Protein AF-A0A6A6ZZ78-F1 (afdb_monomer)

Radius of gyration: 17.51 Å; Cα contacts (8 Å, |Δi|>4): 193; chains: 1; bounding box: 39×48×42 Å

Sequence (156 aa):
MISHENRTAIAWPESDAQGLIPFCLENLQLKIERRVSFWRNALPSGYVPLFYVVHGMTRLEPISAAFETLRNEDISPHCIAPWITVALILPDMGMPPHAFSLTFECDGCPEKSRQVFETVKRDAVWQTAFERWNAANLDQKPRPWQKFLSHSAYVA

Secondary structure (DSSP, 8-state):
-EEEE-S--SS-GGGGGGGGHHHHHH-TT--EEEEEEIIIIIHHHH-HHHHHHHTT---SS-HHHHHHT-BHHHIIIIIIHHHHHHHHHTTTTTPPTTSEEEEEE-TT-HHHHHHHHHHHHHHHHHHHHHHHHHHH-TTSPPPPGGGT-----B--

Structure (mmCIF, N/CA/C/O backbone):
data_AF-A0A6A6ZZ78-F1
#
_entry.id   AF-A0A6A6ZZ78-F1
#
loop_
_atom_site.group_PDB
_atom_site.id
_atom_site.type_symbol
_atom_site.label_atom_id
_atom_site.label_alt_id
_atom_site.label_comp_id
_atom_site.label_asym_id
_atom_site.label_entity_id
_atom_site.label_seq_id
_atom_site.pdbx_PDB_ins_code
_atom_site.Cartn_x
_atom_site.Cartn_y
_atom_site.Cartn_z
_atom_site.occupancy
_atom_site.B_iso_or_equiv
_atom_site.auth_seq_id
_atom_site.auth_comp_id
_atom_site.auth_asym_id
_atom_site.auth_atom_id
_atom_site.pdbx_PDB_model_num
ATOM 1 N N . MET A 1 1 ? -7.201 16.341 9.090 1.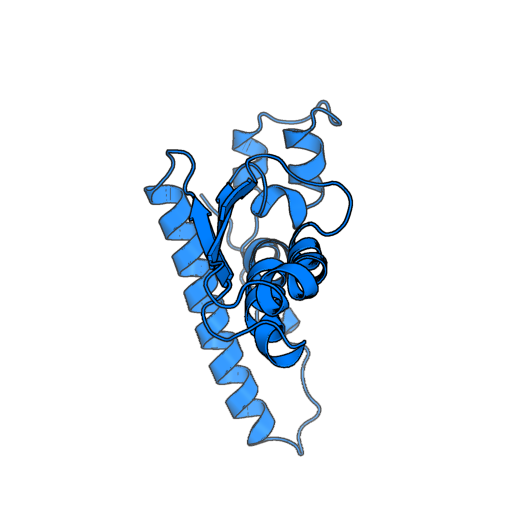00 89.69 1 MET A N 1
ATOM 2 C CA . MET A 1 1 ? -5.752 16.487 8.849 1.00 89.69 1 MET A CA 1
ATOM 3 C C . MET A 1 1 ? -5.406 15.754 7.566 1.00 89.69 1 MET A C 1
ATOM 5 O O . MET A 1 1 ? -5.910 14.656 7.375 1.00 89.69 1 MET A O 1
ATOM 9 N N . ILE A 1 2 ? -4.580 16.346 6.702 1.00 91.81 2 ILE A N 1
ATOM 10 C CA . ILE A 1 2 ? -4.106 15.704 5.467 1.00 91.81 2 ILE A CA 1
ATOM 11 C C . ILE A 1 2 ? -2.584 15.574 5.563 1.00 91.81 2 ILE A C 1
ATOM 13 O O . ILE A 1 2 ? -1.917 16.559 5.877 1.00 91.81 2 ILE A O 1
ATOM 17 N N . SER A 1 3 ? -2.055 14.375 5.316 1.00 89.12 3 SER A N 1
ATOM 18 C CA . SER A 1 3 ? -0.616 14.103 5.227 1.00 89.12 3 SER A CA 1
ATOM 19 C C . SER A 1 3 ? -0.242 13.742 3.791 1.00 89.12 3 SER A C 1
ATOM 21 O O . SER A 1 3 ? -0.871 12.866 3.193 1.00 89.12 3 SER A O 1
ATOM 23 N N . HIS A 1 4 ? 0.773 14.418 3.249 1.00 89.69 4 HIS A N 1
ATOM 24 C CA . HIS A 1 4 ? 1.276 14.206 1.892 1.00 89.69 4 HIS A CA 1
ATOM 25 C C . HIS A 1 4 ? 2.632 13.501 1.912 1.00 89.69 4 HIS A C 1
ATOM 27 O O . HIS A 1 4 ? 3.680 14.104 2.146 1.00 89.69 4 HIS A O 1
ATOM 33 N N . GLU A 1 5 ? 2.605 12.222 1.582 1.00 87.25 5 GLU A N 1
ATOM 34 C CA . GLU A 1 5 ? 3.725 11.293 1.615 1.00 87.25 5 GLU A CA 1
ATOM 35 C C . GLU A 1 5 ? 4.387 11.235 0.234 1.00 87.25 5 GLU A C 1
ATOM 37 O O . GLU A 1 5 ? 4.327 10.242 -0.494 1.00 87.25 5 GLU A O 1
ATOM 42 N N . ASN A 1 6 ? 4.993 12.361 -0.148 1.00 87.19 6 ASN A N 1
ATOM 43 C CA . ASN A 1 6 ? 5.570 12.590 -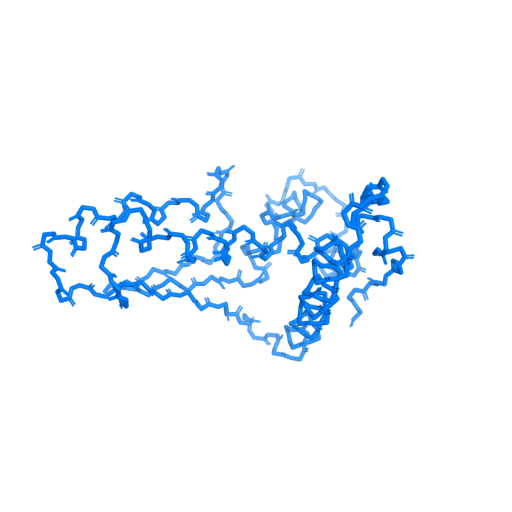1.477 1.00 87.19 6 ASN A CA 1
ATOM 44 C C . ASN A 1 6 ? 7.006 12.083 -1.654 1.00 87.19 6 ASN A C 1
ATOM 46 O O . ASN A 1 6 ? 7.580 12.240 -2.735 1.00 87.19 6 ASN A O 1
ATOM 50 N N . ARG A 1 7 ? 7.600 11.541 -0.591 1.00 81.44 7 ARG A N 1
ATOM 51 C CA . ARG A 1 7 ? 8.975 11.040 -0.550 1.00 81.44 7 ARG A CA 1
ATOM 52 C C . ARG A 1 7 ? 9.009 9.755 0.254 1.00 81.44 7 ARG A C 1
ATOM 54 O O . ARG A 1 7 ? 8.257 9.623 1.213 1.00 81.44 7 ARG A O 1
ATOM 61 N N . THR A 1 8 ? 9.887 8.839 -0.125 1.00 76.88 8 THR A N 1
ATOM 62 C CA . THR A 1 8 ? 10.067 7.582 0.598 1.00 76.88 8 THR A CA 1
ATOM 63 C C . THR A 1 8 ? 10.633 7.834 1.995 1.00 76.88 8 THR A C 1
ATOM 65 O O . THR A 1 8 ? 11.575 8.612 2.153 1.00 76.88 8 THR A O 1
ATOM 68 N N . ALA A 1 9 ? 10.075 7.172 3.009 1.00 72.25 9 ALA A N 1
ATOM 69 C CA . ALA A 1 9 ? 10.674 7.130 4.341 1.00 72.25 9 ALA A CA 1
ATOM 70 C C . ALA A 1 9 ? 11.631 5.936 4.472 1.00 72.25 9 ALA A C 1
ATOM 72 O O . ALA A 1 9 ? 11.544 4.965 3.724 1.00 72.25 9 ALA A O 1
ATOM 73 N N . ILE A 1 10 ? 12.544 6.006 5.441 1.00 68.38 10 ILE A N 1
ATOM 74 C CA . ILE A 1 10 ? 13.640 5.035 5.608 1.00 68.38 10 ILE A CA 1
ATOM 75 C C . ILE A 1 10 ? 13.208 3.792 6.418 1.00 68.38 10 ILE A C 1
ATOM 77 O O . ILE A 1 10 ? 13.873 2.762 6.351 1.00 68.38 10 ILE A O 1
ATOM 81 N N . ALA A 1 11 ? 12.103 3.856 7.173 1.00 66.44 11 ALA A N 1
ATOM 82 C CA . ALA A 1 11 ? 11.758 2.848 8.179 1.00 66.44 11 ALA A CA 1
ATOM 83 C C . ALA A 1 11 ? 10.256 2.489 8.213 1.00 66.44 11 ALA A C 1
ATOM 85 O O . ALA A 1 11 ? 9.594 2.746 9.209 1.00 66.44 11 ALA A O 1
ATOM 86 N N . TRP A 1 12 ? 9.744 1.843 7.157 1.00 75.56 12 TRP A N 1
ATOM 87 C CA . TRP A 1 12 ? 8.379 1.269 7.113 1.00 75.56 12 TRP A CA 1
ATOM 88 C C . TRP A 1 12 ? 7.263 2.313 7.322 1.00 75.56 12 TRP A C 1
ATOM 90 O O . TRP A 1 12 ? 6.455 2.185 8.251 1.00 75.56 12 TRP A O 1
ATOM 100 N N . PRO A 1 13 ? 7.217 3.365 6.475 1.00 76.19 13 PRO A N 1
ATOM 101 C CA . PRO A 1 13 ? 6.309 4.502 6.649 1.00 76.19 13 PRO A CA 1
ATOM 102 C C . PRO A 1 13 ? 4.845 4.104 6.824 1.00 76.19 13 PRO A C 1
ATOM 104 O O . PRO A 1 13 ? 4.089 4.791 7.507 1.00 76.19 13 PRO A O 1
ATOM 107 N N . GLU A 1 14 ? 4.400 3.011 6.218 1.00 80.94 14 GLU A N 1
ATOM 108 C CA . GLU A 1 14 ? 3.040 2.502 6.341 1.00 80.94 14 GLU A CA 1
ATOM 109 C C . GLU A 1 14 ? 2.593 2.375 7.806 1.00 80.94 14 GLU A C 1
ATOM 111 O O . GLU A 1 14 ? 1.463 2.753 8.117 1.00 80.94 14 GLU A O 1
ATOM 116 N N . SER A 1 15 ? 3.494 1.972 8.710 1.00 82.12 15 SER A N 1
ATOM 117 C CA . SER A 1 15 ? 3.203 1.717 10.127 1.00 82.12 15 SER A CA 1
ATOM 118 C C . SER A 1 15 ? 3.014 2.985 10.961 1.00 82.12 15 SER A C 1
ATOM 120 O O . SER A 1 15 ? 2.368 2.927 12.009 1.00 82.12 15 SER A O 1
ATOM 122 N N . ASP A 1 16 ? 3.480 4.144 10.485 1.00 85.81 16 ASP A N 1
ATOM 123 C CA . ASP A 1 16 ? 3.402 5.419 11.218 1.00 85.81 16 ASP A CA 1
ATOM 124 C C . ASP A 1 16 ? 1.961 5.819 11.570 1.00 85.81 16 ASP A C 1
ATOM 126 O O . ASP A 1 16 ? 1.718 6.516 12.557 1.00 85.81 16 ASP A O 1
ATOM 130 N N . ALA A 1 17 ? 0.978 5.336 10.803 1.00 89.81 17 ALA A N 1
ATOM 131 C CA . ALA A 1 17 ? -0.433 5.594 11.068 1.00 89.81 17 ALA A CA 1
ATOM 132 C C . ALA A 1 17 ? -0.904 5.041 12.428 1.00 89.81 17 ALA A C 1
ATOM 134 O O . ALA A 1 17 ? -1.837 5.592 13.013 1.00 89.81 17 ALA A O 1
ATOM 135 N N . GLN A 1 18 ? -0.246 4.010 12.973 1.00 92.50 18 GLN A N 1
ATOM 136 C CA . GLN A 1 18 ? -0.561 3.475 14.303 1.00 92.50 18 GLN A CA 1
ATOM 137 C C . GLN A 1 18 ? -0.284 4.506 15.406 1.00 92.50 18 GLN A C 1
ATOM 139 O O . GLN A 1 18 ? -1.050 4.626 16.360 1.00 92.50 18 GLN A O 1
ATOM 144 N N . GLY A 1 19 ? 0.761 5.323 15.241 1.00 91.50 19 GLY A N 1
ATOM 145 C CA . GLY A 1 19 ? 1.085 6.407 16.171 1.00 91.50 19 GLY A CA 1
ATOM 146 C C . GLY A 1 19 ? 0.020 7.509 16.226 1.00 91.50 19 GLY A C 1
ATOM 147 O O . GLY A 1 19 ? 0.029 8.329 17.141 1.00 91.50 19 GLY A O 1
ATOM 148 N N . LEU A 1 20 ? -0.922 7.522 15.276 1.00 93.44 20 LEU A N 1
ATOM 149 C CA . LEU A 1 20 ? -1.992 8.514 15.194 1.00 93.44 20 LEU A CA 1
ATOM 150 C C . LEU A 1 20 ? -3.262 8.104 15.959 1.00 93.44 20 LEU A C 1
ATOM 152 O O . LEU A 1 20 ? -4.180 8.915 16.091 1.00 93.44 20 LEU A O 1
ATOM 156 N N . ILE A 1 21 ? -3.323 6.871 16.478 1.00 95.94 21 ILE A N 1
ATOM 157 C CA . ILE A 1 21 ? -4.494 6.339 17.192 1.00 95.94 21 ILE A CA 1
ATOM 158 C C . ILE A 1 21 ? -4.898 7.220 18.388 1.00 95.94 21 ILE A C 1
ATOM 160 O O . ILE A 1 21 ? -6.072 7.597 18.443 1.00 95.94 21 ILE A O 1
ATOM 164 N N . PRO A 1 22 ? -3.989 7.626 19.303 1.00 96.12 22 PRO A N 1
ATOM 165 C CA . PRO A 1 22 ? -4.373 8.431 20.467 1.00 96.12 22 PRO A CA 1
ATOM 166 C C . PRO A 1 22 ? -5.053 9.750 20.081 1.00 96.12 22 PRO A C 1
ATOM 168 O O . PRO A 1 22 ? -6.088 10.102 20.638 1.00 96.12 22 PRO A O 1
ATOM 171 N N . PHE A 1 23 ? -4.553 10.425 19.041 1.00 94.88 23 PHE A N 1
ATOM 172 C CA . PHE A 1 23 ? -5.122 11.685 18.554 1.00 94.88 23 PHE A CA 1
ATOM 173 C C . PHE A 1 23 ? -6.538 11.519 17.993 1.00 94.88 23 PHE A C 1
ATOM 175 O O . PHE A 1 23 ? -7.376 12.409 18.137 1.00 94.88 23 PHE A O 1
ATOM 182 N N . CYS A 1 24 ? -6.818 10.381 17.355 1.00 95.62 24 CYS A N 1
ATOM 183 C CA . CYS A 1 24 ? -8.157 10.079 16.854 1.00 95.62 24 CYS A CA 1
ATOM 184 C C . CYS A 1 24 ? -9.130 9.750 17.995 1.00 95.62 24 CYS A C 1
ATOM 186 O O . CYS A 1 24 ? -10.318 10.033 17.879 1.00 95.62 24 CYS A O 1
ATOM 188 N N . LEU A 1 25 ? -8.643 9.171 19.097 1.00 95.88 25 LEU A N 1
ATOM 189 C CA . LEU A 1 25 ? -9.455 8.891 20.286 1.00 95.88 25 LEU A CA 1
ATOM 190 C C . LEU A 1 25 ? -9.773 10.164 21.079 1.00 95.88 25 LEU A C 1
ATOM 192 O O . LEU A 1 25 ? -10.903 10.344 21.526 1.00 95.88 25 LEU A O 1
ATOM 196 N N . GLU A 1 26 ? -8.802 11.067 21.213 1.00 97.06 26 GLU A N 1
ATOM 197 C CA . GLU A 1 26 ? -8.981 12.369 21.869 1.00 97.06 26 GLU A CA 1
ATOM 198 C C . GLU A 1 26 ? -9.902 13.303 21.071 1.00 97.06 26 GLU A C 1
ATOM 200 O O . GLU A 1 26 ? -10.588 14.153 21.640 1.00 97.06 26 GLU A O 1
ATOM 205 N N . ASN A 1 27 ? -9.950 13.132 19.748 1.00 95.06 27 ASN A N 1
ATOM 206 C CA . ASN A 1 27 ? -10.810 13.899 18.864 1.00 95.06 27 ASN A CA 1
ATOM 207 C C . ASN A 1 27 ? -11.526 12.981 17.870 1.00 95.06 27 ASN A C 1
ATOM 209 O O . ASN A 1 27 ? -11.074 12.788 16.745 1.00 95.06 27 ASN A O 1
ATOM 213 N N . LEU A 1 28 ? -12.705 12.490 18.257 1.00 92.94 28 LEU A N 1
ATOM 214 C CA . LEU A 1 28 ? -13.514 11.579 17.434 1.00 92.94 28 LEU A CA 1
ATOM 215 C C . LEU A 1 28 ? -14.001 12.188 16.104 1.00 92.94 28 LEU A C 1
ATOM 217 O O . LEU A 1 28 ? -14.496 11.466 15.242 1.00 92.94 28 LEU A O 1
ATOM 221 N N . GLN A 1 29 ? -13.890 13.510 15.926 1.00 94.81 29 GLN A N 1
ATOM 222 C CA . GLN A 1 29 ? -14.195 14.188 14.660 1.00 94.81 29 GLN A CA 1
ATOM 223 C C . GLN A 1 29 ? -12.955 14.350 13.769 1.00 94.81 29 GLN A C 1
ATOM 225 O O . GLN A 1 29 ? -13.076 14.760 12.609 1.00 94.81 29 GLN A O 1
ATOM 230 N N . LEU A 1 30 ? -11.760 14.041 14.282 1.00 94.38 30 LEU A N 1
ATOM 231 C CA . LEU A 1 30 ? -10.530 14.078 13.511 1.00 94.38 30 LEU A CA 1
ATOM 232 C C . LEU A 1 30 ? -10.568 12.990 12.440 1.00 94.38 30 LEU A C 1
ATOM 234 O O . LEU A 1 30 ? -10.617 11.797 12.720 1.00 94.38 30 LEU A O 1
ATOM 238 N N . LYS A 1 31 ? -10.486 13.436 11.189 1.00 95.25 31 LYS A N 1
ATOM 239 C CA . LYS A 1 31 ? -10.288 12.576 10.025 1.00 95.25 31 LYS A CA 1
ATOM 240 C C . LYS A 1 31 ? -8.889 12.790 9.482 1.00 95.25 31 LYS A C 1
ATOM 242 O O . LYS A 1 31 ? -8.481 13.933 9.247 1.00 95.25 31 LYS A O 1
ATOM 247 N N . ILE A 1 32 ? -8.169 11.702 9.294 1.00 95.25 32 ILE A N 1
ATOM 248 C CA . ILE A 1 32 ? -6.823 11.645 8.751 1.00 95.25 32 ILE A CA 1
ATOM 249 C C . ILE A 1 32 ? -6.925 11.120 7.327 1.00 95.25 32 ILE A C 1
ATOM 251 O O . ILE A 1 32 ? -7.434 10.031 7.068 1.00 95.25 32 ILE A O 1
ATOM 255 N N . GLU A 1 33 ? -6.434 11.916 6.393 1.00 96.00 33 GLU A N 1
ATOM 256 C CA . GLU A 1 33 ? -6.277 11.513 5.007 1.00 96.00 33 GLU A CA 1
ATOM 257 C C . GLU A 1 33 ? -4.791 11.413 4.699 1.00 96.00 33 GLU A C 1
ATOM 259 O O . GLU A 1 33 ? -4.057 12.401 4.781 1.00 96.00 33 GLU A O 1
ATOM 264 N N . ARG A 1 34 ? -4.341 10.206 4.370 1.00 94.50 34 ARG A N 1
ATOM 265 C CA . ARG A 1 34 ? -2.964 9.929 3.986 1.00 94.50 34 ARG A CA 1
ATOM 266 C C . ARG A 1 34 ? -2.894 9.788 2.475 1.00 94.50 34 ARG A C 1
ATOM 268 O O . ARG A 1 34 ? -3.466 8.862 1.905 1.00 94.50 34 ARG A O 1
ATOM 275 N N . ARG A 1 35 ? -2.195 10.717 1.832 1.00 95.25 35 ARG A N 1
ATOM 276 C CA . ARG A 1 35 ? -1.983 10.735 0.385 1.00 95.25 35 ARG A CA 1
ATOM 277 C C . ARG A 1 35 ? -0.558 10.323 0.084 1.00 95.25 35 ARG A C 1
ATOM 279 O O . ARG A 1 35 ? 0.368 11.001 0.513 1.00 95.25 35 ARG A O 1
ATOM 286 N N . VAL A 1 36 ? -0.384 9.211 -0.615 1.00 93.19 36 VAL A N 1
ATOM 287 C CA . VAL A 1 36 ? 0.919 8.599 -0.874 1.00 93.19 36 VAL A CA 1
ATOM 288 C C . VAL A 1 36 ? 1.242 8.707 -2.347 1.00 93.19 36 VAL A C 1
ATOM 290 O O . VAL A 1 36 ? 0.507 8.186 -3.184 1.00 93.19 36 VAL A O 1
ATOM 293 N N . SER A 1 37 ? 2.364 9.352 -2.662 1.00 91.06 37 SER A N 1
ATOM 294 C CA . SER A 1 37 ? 2.894 9.365 -4.022 1.00 91.06 37 SER A CA 1
ATOM 295 C C . SER A 1 37 ? 3.242 7.940 -4.427 1.00 91.06 37 SER A C 1
ATOM 297 O O . SER A 1 37 ? 4.116 7.295 -3.841 1.00 91.06 37 SER A O 1
ATOM 299 N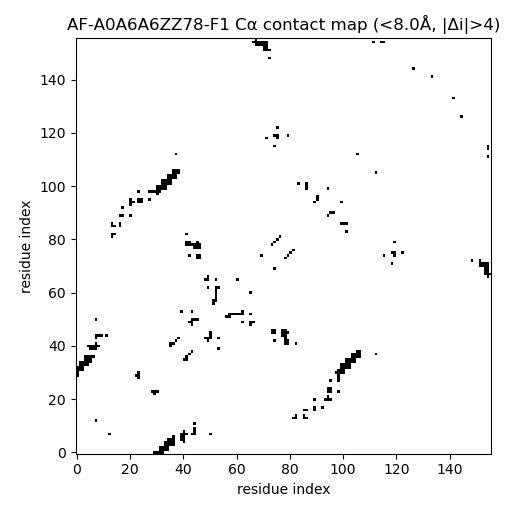 N . PHE A 1 38 ? 2.543 7.431 -5.432 1.00 87.81 38 PHE A N 1
ATOM 300 C CA . PHE A 1 38 ? 2.737 6.066 -5.883 1.00 87.81 38 PHE A CA 1
ATOM 301 C C . PHE A 1 38 ? 4.152 5.871 -6.447 1.00 87.81 38 PHE A C 1
ATOM 303 O O . PHE A 1 38 ? 4.837 4.910 -6.099 1.00 87.81 38 PHE A O 1
ATOM 310 N N . TRP A 1 39 ? 4.630 6.833 -7.241 1.00 86.12 39 TRP A N 1
ATOM 311 C CA . TRP A 1 39 ? 5.905 6.727 -7.949 1.00 86.12 39 TRP A CA 1
ATOM 312 C C . TRP A 1 39 ? 7.108 7.156 -7.111 1.00 86.12 39 TRP A C 1
ATOM 314 O O . TRP A 1 39 ? 8.194 6.613 -7.287 1.00 86.12 39 TRP A O 1
ATOM 324 N N . ARG A 1 40 ? 6.948 8.122 -6.199 1.00 85.81 40 ARG A N 1
ATOM 325 C CA . ARG A 1 40 ? 8.065 8.642 -5.387 1.00 85.81 40 ARG A CA 1
ATOM 326 C C . ARG A 1 40 ? 8.121 8.056 -3.980 1.00 85.81 40 ARG A C 1
ATOM 328 O O . ARG A 1 40 ? 9.088 8.309 -3.265 1.00 85.81 40 ARG A O 1
ATOM 335 N N . ASN A 1 41 ? 7.105 7.302 -3.563 1.00 88.50 41 ASN A N 1
ATOM 336 C CA . ASN A 1 41 ? 7.053 6.716 -2.229 1.00 88.50 41 ASN A CA 1
ATOM 337 C C . ASN A 1 41 ? 6.724 5.222 -2.248 1.00 88.50 41 ASN A C 1
ATOM 339 O O . ASN A 1 41 ? 7.620 4.427 -1.987 1.00 88.50 41 ASN A O 1
ATOM 343 N N . ALA A 1 42 ? 5.499 4.838 -2.617 1.00 88.69 42 ALA A N 1
ATOM 344 C CA . ALA A 1 42 ? 5.042 3.454 -2.455 1.00 88.69 42 ALA A CA 1
ATOM 345 C C . ALA A 1 42 ? 5.858 2.438 -3.278 1.00 88.69 42 ALA A C 1
ATOM 347 O O . ALA A 1 42 ? 6.228 1.381 -2.769 1.00 88.69 42 ALA A O 1
ATOM 348 N N . LEU A 1 43 ? 6.177 2.748 -4.543 1.00 86.44 43 LEU A N 1
ATOM 349 C CA . LEU A 1 43 ? 7.011 1.867 -5.368 1.00 86.44 43 LEU A CA 1
ATOM 350 C C . LEU A 1 43 ? 8.470 1.798 -4.874 1.00 86.44 43 LEU A C 1
ATOM 352 O O . LEU A 1 43 ? 8.966 0.688 -4.673 1.00 86.44 43 LEU A O 1
ATOM 356 N N . PRO A 1 44 ? 9.172 2.922 -4.623 1.00 84.50 44 PRO A N 1
ATOM 357 C CA . PRO A 1 44 ? 10.531 2.860 -4.093 1.00 84.50 44 PRO A CA 1
ATOM 358 C C . PRO A 1 44 ? 10.635 2.229 -2.700 1.00 84.50 44 PRO A C 1
ATOM 360 O O . PRO A 1 44 ? 11.649 1.601 -2.424 1.00 84.50 44 PRO A O 1
ATOM 363 N N . SER A 1 45 ? 9.625 2.351 -1.827 1.00 81.25 45 SER A N 1
ATOM 364 C CA . SER A 1 45 ? 9.677 1.757 -0.480 1.00 81.25 45 SER A CA 1
ATOM 365 C C . SER A 1 45 ? 9.699 0.230 -0.505 1.00 81.25 45 SER A C 1
ATOM 367 O O . SER A 1 45 ? 10.312 -0.385 0.361 1.00 81.25 45 SER A O 1
ATOM 369 N N . GLY A 1 46 ? 9.031 -0.381 -1.487 1.00 79.06 46 GLY A N 1
ATOM 370 C CA . GLY A 1 46 ? 8.915 -1.837 -1.595 1.00 79.06 46 GLY A CA 1
ATOM 371 C C . GLY A 1 46 ? 9.969 -2.504 -2.475 1.00 79.06 46 GLY A C 1
ATOM 372 O O . GLY A 1 46 ? 10.136 -3.719 -2.405 1.00 79.06 46 GLY A O 1
ATOM 373 N N . TYR A 1 47 ? 10.693 -1.741 -3.296 1.00 81.00 47 TYR A N 1
ATOM 374 C CA . TYR A 1 47 ? 11.653 -2.290 -4.250 1.00 81.00 47 TYR A CA 1
ATOM 375 C C . TYR A 1 47 ? 13.019 -1.610 -4.124 1.00 81.00 47 TYR A C 1
ATOM 377 O O . TYR A 1 47 ? 13.243 -0.491 -4.588 1.00 81.00 47 TYR A O 1
ATOM 385 N N . VAL A 1 48 ? 13.956 -2.333 -3.507 1.00 78.00 48 VAL A N 1
ATOM 386 C CA . VAL A 1 48 ? 15.297 -1.849 -3.141 1.00 78.00 48 VAL A CA 1
ATOM 387 C C . VAL A 1 48 ? 16.063 -1.201 -4.308 1.00 78.00 48 VAL A C 1
ATOM 389 O O . VAL A 1 48 ? 16.643 -0.133 -4.102 1.00 78.00 48 VAL A O 1
ATOM 392 N N . PRO A 1 49 ? 16.063 -1.748 -5.542 1.00 77.62 49 PRO A N 1
ATOM 393 C CA . PRO A 1 49 ? 16.726 -1.072 -6.656 1.00 77.62 49 PRO A CA 1
ATOM 394 C C . PRO A 1 49 ? 16.119 0.304 -6.970 1.00 77.62 49 PRO A C 1
ATOM 396 O O . PRO A 1 49 ? 16.866 1.267 -7.138 1.00 77.62 49 PRO A O 1
ATOM 399 N N . LEU A 1 50 ? 14.785 0.441 -6.963 1.00 78.00 50 LEU A N 1
ATOM 400 C CA . LEU A 1 50 ? 14.142 1.751 -7.136 1.00 78.00 50 LEU A CA 1
ATOM 401 C C . LEU A 1 50 ? 14.462 2.701 -5.985 1.00 78.00 50 LEU A C 1
ATOM 403 O O . LEU A 1 50 ? 14.678 3.886 -6.238 1.00 78.00 50 LEU A O 1
ATOM 407 N N . PHE A 1 51 ? 14.503 2.206 -4.744 1.00 80.94 51 PHE A N 1
ATOM 408 C CA . PHE A 1 51 ? 14.876 3.015 -3.585 1.00 80.94 51 PHE A CA 1
ATOM 409 C C . PHE A 1 51 ? 16.211 3.720 -3.829 1.00 80.94 51 PHE A C 1
ATOM 411 O O . PHE A 1 51 ? 16.297 4.946 -3.748 1.00 80.94 51 PHE A O 1
ATOM 418 N N . TYR A 1 52 ? 17.252 2.972 -4.195 1.00 80.19 52 TYR A N 1
ATOM 419 C CA . TYR A 1 52 ? 18.574 3.555 -4.398 1.00 80.19 52 TYR A CA 1
ATOM 420 C C . TYR A 1 52 ? 18.642 4.517 -5.586 1.00 80.19 52 TYR A C 1
ATOM 422 O O . TYR A 1 52 ? 19.388 5.496 -5.528 1.00 80.19 52 TYR A O 1
ATOM 430 N N . VAL A 1 53 ? 17.883 4.256 -6.652 1.00 78.12 53 VAL A N 1
ATOM 431 C CA . VAL A 1 53 ? 17.831 5.128 -7.833 1.00 78.12 53 VAL A CA 1
ATOM 432 C C . VAL A 1 53 ? 17.132 6.449 -7.499 1.00 78.12 53 VAL A C 1
ATOM 434 O O . VAL A 1 53 ? 17.683 7.519 -7.757 1.00 78.12 53 VAL A O 1
ATOM 437 N N . VAL A 1 54 ? 15.967 6.405 -6.844 1.00 76.88 54 VAL A N 1
ATOM 438 C CA . VAL A 1 54 ? 15.200 7.608 -6.468 1.00 76.88 54 VAL A CA 1
ATOM 439 C C . VAL A 1 54 ? 15.952 8.486 -5.461 1.00 76.88 54 VAL A C 1
ATOM 441 O O . VAL A 1 54 ? 15.831 9.709 -5.512 1.00 76.88 54 VAL A O 1
ATOM 444 N N . HIS A 1 55 ? 16.776 7.896 -4.591 1.00 76.75 55 HIS A N 1
ATOM 445 C CA . HIS A 1 55 ? 17.573 8.640 -3.606 1.00 76.75 55 HIS A CA 1
ATOM 446 C C . HIS A 1 55 ? 18.982 9.010 -4.094 1.00 76.75 55 HIS A C 1
ATOM 448 O O . HIS A 1 55 ? 19.784 9.508 -3.305 1.00 76.75 55 HIS A O 1
ATOM 454 N N . GLY A 1 56 ? 19.313 8.768 -5.369 1.00 74.38 56 GLY A N 1
ATOM 455 C CA . GLY A 1 56 ? 20.626 9.109 -5.932 1.00 74.38 56 GLY A CA 1
ATOM 456 C C . GLY A 1 56 ? 21.795 8.356 -5.285 1.00 74.38 56 GLY A C 1
ATOM 457 O O . GLY A 1 56 ? 22.932 8.823 -5.312 1.00 74.38 56 GLY A O 1
ATOM 458 N N . MET A 1 57 ? 21.520 7.198 -4.682 1.00 73.31 57 MET A N 1
ATOM 459 C CA . MET A 1 57 ? 22.506 6.356 -3.997 1.00 73.31 57 MET A CA 1
ATOM 460 C C . MET A 1 57 ? 23.213 5.380 -4.949 1.00 73.31 57 MET A C 1
ATOM 462 O O . MET A 1 57 ? 24.153 4.696 -4.552 1.00 73.31 57 MET A O 1
ATOM 466 N N . THR A 1 58 ? 22.788 5.319 -6.214 1.00 66.94 58 THR A N 1
ATOM 467 C CA . THR A 1 58 ? 23.438 4.547 -7.282 1.00 66.94 58 THR A CA 1
ATOM 468 C C . THR A 1 58 ? 23.735 5.435 -8.490 1.00 66.94 58 THR A C 1
ATOM 470 O O . THR A 1 58 ? 23.077 6.446 -8.715 1.00 66.94 58 THR A O 1
ATOM 473 N N . ARG A 1 59 ? 24.767 5.067 -9.264 1.00 59.72 59 ARG A N 1
ATOM 474 C CA . ARG A 1 59 ? 25.175 5.747 -10.511 1.00 59.72 59 ARG A CA 1
ATOM 475 C C . ARG A 1 59 ? 24.574 5.117 -11.779 1.00 59.72 59 ARG A C 1
ATOM 477 O O . ARG A 1 59 ? 24.994 5.479 -12.874 1.00 59.72 59 ARG A O 1
ATOM 484 N N . LEU A 1 60 ? 23.681 4.137 -11.647 1.00 53.28 60 LEU A N 1
ATOM 485 C CA . LEU A 1 60 ? 23.235 3.299 -12.761 1.00 53.28 60 LEU A CA 1
ATOM 486 C C . LEU A 1 60 ? 21.764 3.575 -13.092 1.00 53.28 60 LEU A C 1
ATOM 488 O O . LEU A 1 60 ? 20.928 3.553 -12.196 1.00 53.28 60 LEU A O 1
ATOM 492 N N . GLU A 1 61 ? 21.517 3.777 -14.391 1.00 56.97 61 GLU A N 1
ATOM 493 C CA . GLU A 1 61 ? 20.224 3.932 -15.081 1.00 56.97 61 GLU A CA 1
ATOM 494 C C . GLU A 1 61 ? 19.412 5.217 -14.770 1.00 56.97 61 GLU A C 1
ATOM 496 O O . GLU A 1 61 ? 19.328 5.666 -13.624 1.00 56.97 61 GLU A O 1
ATOM 501 N N . PRO A 1 62 ? 18.770 5.844 -15.779 1.00 66.06 62 PRO A N 1
ATOM 502 C CA . PRO A 1 62 ? 17.746 6.857 -15.539 1.00 66.06 62 PRO A CA 1
ATOM 503 C C . PRO A 1 62 ? 16.597 6.269 -14.708 1.00 66.06 62 PRO A C 1
ATOM 505 O O . PRO A 1 62 ? 16.226 5.112 -14.895 1.00 66.06 62 PRO A O 1
ATOM 508 N N . ILE A 1 63 ? 15.958 7.086 -13.859 1.00 66.88 63 ILE A N 1
ATOM 509 C CA . ILE A 1 63 ? 14.776 6.693 -13.061 1.00 66.88 63 ILE A CA 1
ATOM 510 C C . ILE A 1 63 ? 13.735 5.948 -13.916 1.00 66.88 63 ILE A C 1
ATOM 512 O O . ILE A 1 63 ? 13.151 4.968 -13.464 1.00 66.88 63 ILE A O 1
ATOM 516 N N . SER A 1 64 ? 13.534 6.377 -15.166 1.00 66.75 64 SER A N 1
ATOM 517 C CA . SER A 1 64 ? 12.614 5.736 -16.109 1.00 66.75 64 SER A CA 1
ATOM 518 C C . SER A 1 64 ? 12.961 4.275 -16.403 1.00 66.75 64 SER A C 1
ATOM 520 O O . SER A 1 64 ? 12.068 3.437 -16.365 1.00 66.75 64 SER A O 1
ATOM 522 N N . ALA A 1 65 ? 14.236 3.956 -16.629 1.00 67.81 65 ALA A N 1
ATOM 523 C CA . ALA A 1 65 ? 14.671 2.595 -16.933 1.00 67.81 65 ALA A CA 1
ATOM 524 C C . ALA A 1 65 ? 14.587 1.686 -15.696 1.00 67.81 65 ALA A C 1
ATOM 526 O O . ALA A 1 65 ? 14.236 0.515 -15.804 1.00 67.81 65 ALA A O 1
ATOM 527 N N . ALA A 1 66 ? 14.792 2.231 -14.492 1.00 67.75 66 ALA A N 1
ATOM 528 C CA . ALA A 1 66 ? 14.585 1.472 -13.261 1.00 67.75 66 ALA A CA 1
ATOM 529 C C . ALA A 1 66 ? 13.112 1.047 -13.079 1.00 67.75 66 ALA A C 1
ATOM 531 O O . ALA A 1 66 ? 12.850 -0.070 -12.630 1.00 67.75 66 ALA A O 1
ATOM 532 N N . PHE A 1 67 ? 12.151 1.886 -13.486 1.00 69.50 67 PHE A N 1
ATOM 533 C CA . PHE A 1 67 ? 10.729 1.520 -13.480 1.00 69.50 67 PHE A CA 1
ATOM 534 C C . PHE A 1 67 ? 10.370 0.453 -14.520 1.00 69.50 67 PHE A C 1
ATOM 536 O O . PHE A 1 67 ? 9.515 -0.379 -14.238 1.00 69.50 67 PHE A O 1
ATOM 543 N N . GLU A 1 68 ? 11.048 0.418 -15.668 1.00 69.88 68 GLU A N 1
ATOM 544 C CA . GLU A 1 68 ? 10.860 -0.636 -16.681 1.00 69.88 68 GLU A CA 1
ATOM 545 C C . GLU A 1 68 ? 11.325 -2.014 -16.181 1.00 69.88 68 GLU A C 1
ATOM 547 O O . GLU A 1 68 ? 10.862 -3.045 -16.664 1.00 69.88 68 GLU A O 1
ATOM 552 N N . THR A 1 69 ? 12.199 -2.057 -15.168 1.00 67.56 69 THR A N 1
ATOM 553 C CA . THR A 1 69 ? 12.621 -3.316 -14.534 1.00 67.56 69 THR A CA 1
ATOM 554 C C . THR A 1 69 ? 11.661 -3.827 -13.460 1.00 67.56 69 THR A C 1
ATOM 556 O O . THR A 1 69 ? 11.874 -4.935 -12.962 1.00 67.56 69 THR A O 1
ATOM 559 N N . LEU A 1 70 ? 10.610 -3.075 -13.094 1.00 72.00 70 LEU A N 1
ATOM 560 C CA . LEU A 1 70 ? 9.675 -3.539 -12.068 1.00 72.00 70 LEU A CA 1
ATOM 561 C C . LEU A 1 70 ? 8.888 -4.735 -12.557 1.00 72.00 70 LEU A C 1
ATOM 563 O O . LEU A 1 70 ? 8.148 -4.658 -13.539 1.00 72.00 70 LEU A O 1
ATOM 567 N N . ARG A 1 71 ? 8.990 -5.823 -11.804 1.00 71.88 71 ARG A N 1
ATOM 568 C CA . ARG A 1 71 ? 8.216 -7.028 -12.055 1.00 71.88 71 ARG A CA 1
ATOM 569 C C . ARG A 1 71 ? 6.918 -6.951 -11.265 1.00 71.88 71 ARG A C 1
ATOM 571 O O . ARG A 1 71 ? 6.881 -6.450 -10.142 1.00 71.88 71 ARG A O 1
ATOM 578 N N . ASN A 1 72 ? 5.857 -7.518 -11.827 1.00 71.81 72 ASN A N 1
ATOM 579 C CA . ASN A 1 72 ? 4.563 -7.630 -11.148 1.00 71.81 72 ASN A CA 1
ATOM 580 C C . ASN A 1 72 ? 4.673 -8.272 -9.753 1.00 71.81 72 ASN A C 1
ATOM 582 O O . ASN A 1 72 ? 3.987 -7.846 -8.827 1.00 71.81 72 ASN A O 1
ATOM 586 N N . GLU A 1 73 ? 5.571 -9.249 -9.595 1.00 72.31 73 GLU A N 1
ATOM 587 C CA . GLU A 1 73 ? 5.828 -9.928 -8.319 1.00 72.31 73 GLU A CA 1
ATOM 588 C C . GLU A 1 73 ? 6.400 -9.010 -7.231 1.00 72.31 73 GLU A C 1
ATOM 590 O O . GLU A 1 73 ? 6.255 -9.330 -6.058 1.00 72.31 73 GLU A O 1
ATOM 595 N N . ASP A 1 74 ? 7.005 -7.875 -7.591 1.00 75.19 74 ASP A N 1
ATOM 596 C CA . ASP A 1 74 ? 7.568 -6.927 -6.628 1.00 75.19 74 ASP A CA 1
ATOM 597 C C . ASP A 1 74 ? 6.512 -5.896 -6.176 1.00 75.19 74 ASP A C 1
ATOM 599 O O . ASP A 1 74 ? 6.478 -5.463 -5.024 1.00 75.19 74 ASP A O 1
ATOM 603 N N . ILE A 1 75 ? 5.583 -5.540 -7.066 1.00 80.81 75 ILE A N 1
ATOM 604 C CA . ILE A 1 75 ? 4.606 -4.461 -6.859 1.00 80.81 75 ILE A CA 1
ATOM 605 C C . ILE A 1 75 ? 3.589 -4.812 -5.781 1.00 80.81 75 ILE A C 1
ATOM 607 O O . ILE A 1 75 ? 3.433 -4.088 -4.795 1.00 80.81 75 ILE A O 1
ATOM 611 N N . SER A 1 76 ? 2.847 -5.895 -6.001 1.00 83.06 76 SER A N 1
ATOM 612 C CA . SER A 1 76 ? 1.699 -6.226 -5.167 1.00 83.06 76 SER A CA 1
ATOM 613 C C . SER A 1 76 ? 2.123 -6.542 -3.727 1.00 83.06 76 SER A C 1
ATOM 615 O O . SER A 1 76 ? 1.621 -5.870 -2.824 1.00 83.06 76 SER A O 1
ATOM 617 N N . PRO A 1 77 ? 3.062 -7.478 -3.464 1.00 81.50 77 PRO A N 1
ATOM 618 C CA . PRO A 1 77 ? 3.397 -7.864 -2.095 1.00 81.50 77 PRO A CA 1
ATOM 619 C C . PRO A 1 77 ? 4.329 -6.886 -1.372 1.00 81.50 77 PRO A C 1
ATOM 621 O O . PRO A 1 77 ? 4.216 -6.772 -0.154 1.00 81.50 77 PRO A O 1
ATOM 624 N N . HIS A 1 78 ? 5.243 -6.199 -2.067 1.00 82.25 78 HIS A N 1
ATOM 625 C CA . HIS A 1 78 ? 6.270 -5.392 -1.397 1.00 82.25 78 HIS A CA 1
ATOM 626 C C . HIS A 1 78 ? 5.994 -3.891 -1.454 1.00 82.25 78 HIS A C 1
ATOM 628 O O . HIS A 1 78 ? 6.276 -3.192 -0.485 1.00 82.25 78 HIS A O 1
ATOM 634 N N . CYS A 1 79 ? 5.408 -3.384 -2.539 1.00 86.00 79 CYS A N 1
ATOM 635 C CA . CYS A 1 79 ? 5.175 -1.946 -2.685 1.00 86.00 79 CYS A CA 1
ATOM 636 C C . CYS A 1 79 ? 3.800 -1.502 -2.181 1.00 86.00 79 CYS A C 1
ATOM 638 O O . CYS A 1 79 ? 3.685 -0.430 -1.596 1.00 86.00 79 CYS A O 1
ATOM 640 N N . ILE A 1 80 ? 2.746 -2.292 -2.417 1.00 88.69 80 ILE A N 1
ATOM 641 C CA . ILE A 1 80 ? 1.358 -1.855 -2.182 1.00 88.69 80 ILE A CA 1
ATOM 642 C C . ILE A 1 80 ? 0.697 -2.546 -0.994 1.00 88.69 80 ILE A C 1
ATOM 644 O O . ILE A 1 80 ? 0.031 -1.880 -0.195 1.00 88.69 80 ILE A O 1
ATOM 648 N N . ALA A 1 81 ? 0.890 -3.857 -0.843 1.00 88.31 81 ALA A N 1
ATOM 649 C CA . ALA A 1 81 ? 0.268 -4.608 0.240 1.00 88.31 81 ALA A CA 1
ATOM 650 C C . ALA A 1 81 ? 0.578 -4.061 1.647 1.00 88.31 81 ALA A C 1
ATOM 652 O O . ALA A 1 81 ? -0.374 -3.991 2.424 1.00 88.31 81 ALA A O 1
ATOM 653 N N . PRO A 1 82 ? 1.804 -3.617 2.004 1.00 89.00 82 PRO A N 1
ATOM 654 C CA . PRO A 1 82 ? 2.079 -3.098 3.349 1.00 89.00 82 PRO A CA 1
ATOM 655 C C . PRO A 1 82 ? 1.205 -1.890 3.711 1.00 89.00 82 PRO A C 1
ATOM 657 O O . PRO A 1 82 ? 0.578 -1.864 4.767 1.00 89.00 82 PRO A O 1
ATOM 660 N N . TRP A 1 83 ? 1.068 -0.935 2.789 1.00 92.56 83 TRP A N 1
ATOM 661 C CA . TRP A 1 83 ? 0.243 0.261 2.966 1.00 92.56 83 TRP A CA 1
ATOM 662 C C . TRP A 1 83 ? -1.239 -0.063 3.162 1.00 92.56 83 TRP A C 1
ATOM 664 O O . TRP A 1 83 ? -1.874 0.461 4.079 1.00 92.56 83 TRP A O 1
ATOM 674 N N . ILE A 1 84 ? -1.788 -0.938 2.313 1.00 92.62 84 ILE A N 1
ATOM 675 C CA . ILE A 1 84 ? -3.191 -1.361 2.407 1.00 92.62 84 ILE A CA 1
ATOM 676 C C . ILE A 1 84 ? -3.418 -2.152 3.696 1.00 92.62 84 ILE A C 1
ATOM 678 O O . ILE A 1 84 ? -4.389 -1.903 4.403 1.00 92.62 84 ILE A O 1
ATOM 682 N N . THR A 1 85 ? -2.512 -3.075 4.019 1.00 91.00 85 THR A N 1
ATOM 683 C CA . THR A 1 85 ? -2.622 -3.938 5.200 1.00 91.00 85 THR A CA 1
ATOM 684 C C . THR A 1 85 ? -2.639 -3.107 6.469 1.00 91.00 85 THR A C 1
ATOM 686 O O . THR A 1 85 ? -3.544 -3.284 7.278 1.00 91.00 85 THR A O 1
ATOM 689 N N . VAL A 1 86 ? -1.706 -2.158 6.624 1.00 91.25 86 VAL A N 1
ATOM 690 C CA . VAL A 1 86 ? -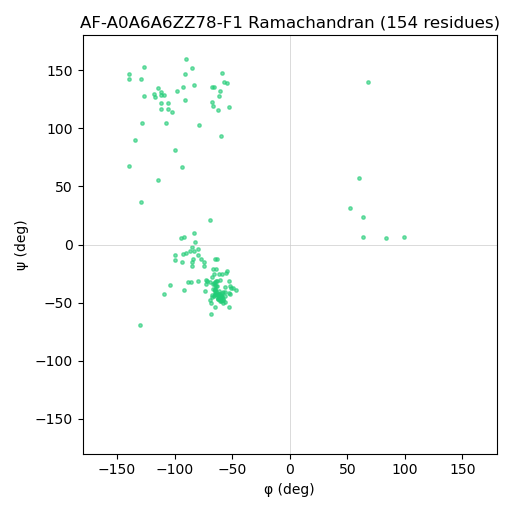1.717 -1.283 7.801 1.00 91.25 86 VAL A CA 1
ATOM 691 C C . VAL A 1 86 ? -3.023 -0.499 7.871 1.00 91.25 86 VAL A C 1
ATOM 693 O O . VAL A 1 86 ? -3.678 -0.522 8.905 1.00 91.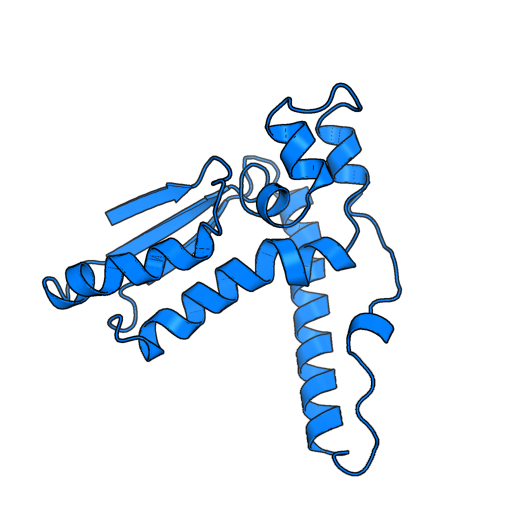25 86 VAL A O 1
ATOM 696 N N . ALA A 1 87 ? -3.449 0.137 6.776 1.00 94.31 87 ALA A N 1
ATOM 697 C CA . ALA A 1 87 ? -4.689 0.910 6.762 1.00 94.31 87 ALA A CA 1
ATOM 698 C C . ALA A 1 87 ? -5.920 0.083 7.182 1.00 94.31 87 ALA A C 1
ATOM 700 O O . ALA A 1 87 ? -6.799 0.606 7.867 1.00 94.31 87 ALA A O 1
ATOM 701 N N . LEU A 1 88 ? -5.970 -1.197 6.797 1.00 93.69 88 LEU A N 1
ATOM 702 C CA . LEU A 1 88 ? -7.062 -2.110 7.134 1.00 93.69 88 LEU A CA 1
ATOM 703 C C . LEU A 1 88 ? -7.058 -2.555 8.600 1.00 93.69 88 LEU A C 1
ATOM 705 O O . LEU A 1 88 ? -8.139 -2.740 9.148 1.00 93.69 88 LEU A O 1
ATOM 709 N N . ILE A 1 89 ? -5.892 -2.713 9.237 1.00 95.00 89 ILE A N 1
ATOM 710 C CA . ILE A 1 89 ? -5.814 -3.176 10.636 1.00 95.00 89 ILE A CA 1
ATOM 711 C C . ILE A 1 89 ? -5.977 -2.049 11.662 1.00 95.00 89 ILE A C 1
ATOM 713 O O . ILE A 1 89 ? -6.211 -2.330 12.833 1.00 95.00 89 ILE A O 1
ATOM 717 N N . LEU A 1 90 ? -5.858 -0.774 11.267 1.00 95.31 90 LEU A N 1
ATOM 718 C CA . LEU A 1 90 ? -5.952 0.358 12.203 1.00 95.31 90 LEU A CA 1
ATOM 719 C C . LEU A 1 90 ? -7.223 0.341 13.073 1.00 95.31 90 LEU A C 1
ATOM 721 O O . LEU A 1 90 ? -7.097 0.606 14.272 1.00 95.31 90 LEU A O 1
ATOM 725 N N . PRO A 1 91 ? -8.425 0.021 12.545 1.00 95.31 91 PRO A N 1
ATOM 726 C CA . PRO A 1 91 ? -9.619 -0.098 13.375 1.00 95.31 91 PRO A CA 1
ATOM 727 C C . PRO A 1 91 ? -9.507 -1.189 14.442 1.00 95.31 91 PRO A C 1
ATOM 729 O O . PRO A 1 91 ? -9.844 -0.948 15.599 1.00 95.31 91 PRO A O 1
ATOM 732 N N . ASP A 1 92 ? -8.955 -2.350 14.084 1.00 95.44 92 ASP A N 1
ATOM 733 C CA . ASP A 1 92 ? -8.731 -3.461 15.018 1.00 95.44 92 ASP A CA 1
ATOM 734 C C . ASP A 1 92 ? -7.690 -3.101 16.093 1.00 95.44 92 ASP A C 1
ATOM 736 O O . ASP A 1 92 ? -7.727 -3.621 17.207 1.00 95.44 92 ASP A O 1
ATOM 740 N N . MET A 1 93 ? -6.791 -2.159 15.790 1.00 95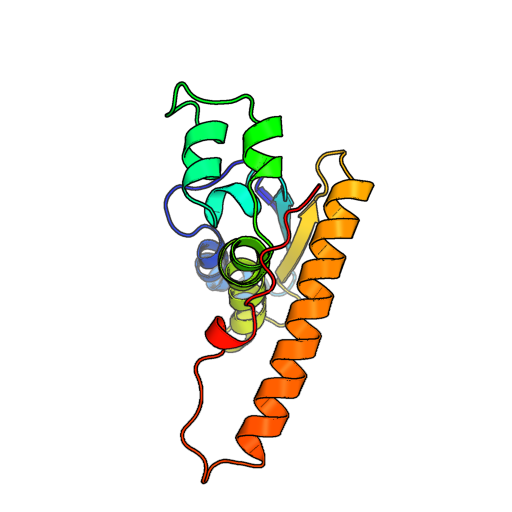.19 93 MET A N 1
ATOM 741 C CA . MET A 1 93 ? -5.831 -1.586 16.740 1.00 95.19 93 MET A CA 1
ATOM 742 C C . MET A 1 93 ? -6.421 -0.460 17.608 1.00 95.19 93 MET A C 1
ATOM 744 O O . MET A 1 93 ? -5.710 0.113 18.434 1.00 95.19 93 MET A O 1
ATOM 748 N N . GLY A 1 94 ? -7.709 -0.140 17.455 1.00 95.25 94 GLY A N 1
ATOM 749 C CA . GLY A 1 94 ? -8.420 0.847 18.271 1.00 95.25 94 GLY A CA 1
ATOM 750 C C . GLY A 1 94 ? -8.572 2.226 17.629 1.00 95.25 94 GLY A C 1
ATOM 751 O O . GLY A 1 94 ? -9.065 3.144 18.286 1.00 95.25 94 GLY A O 1
ATOM 752 N N . MET A 1 95 ? -8.190 2.404 16.360 1.00 96.56 95 MET A N 1
ATOM 753 C CA . MET A 1 95 ? -8.525 3.630 15.637 1.00 96.56 95 MET A CA 1
ATOM 754 C C . MET A 1 95 ? -10.043 3.702 15.394 1.00 96.56 95 MET A C 1
ATOM 756 O O . MET A 1 95 ? -10.634 2.715 14.954 1.00 96.56 95 MET A O 1
ATOM 760 N N . PRO A 1 96 ? -10.709 4.850 15.614 1.00 96.62 96 PRO A N 1
ATOM 761 C CA . PRO A 1 96 ? -12.129 4.965 15.308 1.00 96.62 96 PRO A CA 1
ATOM 762 C C . PRO A 1 96 ? -12.429 4.648 13.829 1.00 96.62 96 PRO A C 1
ATOM 764 O O . PRO A 1 96 ? -11.683 5.082 12.941 1.00 96.62 96 PRO A O 1
ATOM 767 N N . PRO A 1 97 ? -13.533 3.936 13.529 1.00 93.06 97 PRO A N 1
ATOM 768 C CA . PRO A 1 97 ? -13.940 3.674 12.154 1.00 93.06 97 PRO A CA 1
ATOM 769 C C . PRO A 1 97 ? -14.060 4.973 11.356 1.00 93.06 97 PRO A C 1
ATOM 771 O O . PRO A 1 97 ? -14.578 5.974 11.849 1.00 93.06 97 PRO A O 1
ATOM 774 N N . HIS A 1 98 ? -13.592 4.957 10.109 1.00 91.38 98 HIS A N 1
ATOM 775 C CA . HIS A 1 98 ? -13.597 6.117 9.206 1.00 91.38 98 HIS A CA 1
ATOM 776 C C . HIS A 1 98 ? -12.736 7.319 9.648 1.00 91.38 98 HIS A C 1
ATOM 778 O O . HIS A 1 98 ? -12.763 8.350 8.971 1.00 91.38 98 HIS A O 1
ATOM 784 N N . ALA A 1 99 ? -11.949 7.209 10.726 1.00 95.69 99 ALA A N 1
ATOM 785 C CA . ALA A 1 99 ? -10.991 8.248 11.113 1.00 95.69 99 ALA A CA 1
ATOM 786 C C . ALA A 1 99 ? -9.751 8.280 10.209 1.00 95.69 99 ALA A C 1
ATOM 788 O O . ALA A 1 99 ? -9.031 9.273 10.213 1.00 95.69 99 ALA A O 1
ATOM 789 N N . PHE A 1 100 ? -9.512 7.240 9.406 1.00 96.94 100 PHE A N 1
ATOM 790 C CA . PHE A 1 100 ? -8.373 7.156 8.497 1.00 96.94 100 PHE A CA 1
ATOM 791 C C . PHE A 1 100 ? -8.793 6.788 7.077 1.00 96.94 100 PHE A C 1
ATOM 793 O O . PHE A 1 100 ? -9.689 5.972 6.859 1.00 96.94 100 PHE A O 1
ATOM 800 N N . SER A 1 101 ? -8.115 7.392 6.106 1.00 96.38 101 SER A N 1
ATOM 801 C CA . SER A 1 101 ? -8.244 7.097 4.682 1.00 96.38 101 SER A CA 1
ATOM 802 C C . SER A 1 101 ? -6.871 7.118 4.016 1.00 96.38 101 SER A C 1
ATOM 804 O O . SER A 1 101 ? -6.023 7.944 4.352 1.00 96.38 101 SER A O 1
ATOM 806 N N . LEU A 1 102 ? -6.663 6.202 3.071 1.00 95.81 102 LEU A N 1
ATOM 807 C CA . LEU A 1 102 ? -5.440 6.069 2.287 1.00 95.81 102 LEU A CA 1
ATOM 808 C C . LEU A 1 102 ? -5.761 6.307 0.810 1.00 95.81 102 LEU A C 1
ATOM 810 O O . LEU A 1 102 ? -6.628 5.637 0.251 1.00 95.81 102 LEU A O 1
ATOM 814 N N . THR A 1 103 ? -5.030 7.221 0.181 1.00 95.00 103 THR A N 1
ATOM 815 C CA . THR A 1 103 ? -5.143 7.533 -1.246 1.00 95.00 103 THR A CA 1
ATOM 816 C C . THR A 1 103 ? -3.771 7.435 -1.897 1.00 95.00 103 THR A C 1
ATOM 818 O O . THR A 1 103 ? -2.829 8.082 -1.446 1.00 95.00 103 THR A O 1
ATOM 821 N N . PHE A 1 104 ? -3.655 6.667 -2.979 1.00 93.19 104 PHE A N 1
ATOM 822 C CA . PHE A 1 104 ? -2.451 6.650 -3.808 1.00 93.19 104 PHE A CA 1
ATOM 823 C C . PHE A 1 104 ? -2.565 7.686 -4.928 1.00 93.19 104 PHE A C 1
ATOM 825 O O . PHE A 1 104 ? -3.511 7.664 -5.716 1.00 93.19 104 PHE A O 1
ATOM 832 N N . GLU A 1 105 ? -1.597 8.592 -5.007 1.00 93.69 105 GLU A N 1
ATOM 833 C CA . GLU A 1 105 ? -1.542 9.650 -6.012 1.00 93.69 105 GLU A CA 1
ATOM 834 C C . GLU A 1 105 ? -0.717 9.198 -7.224 1.00 93.69 105 GLU A C 1
ATOM 836 O O . GLU A 1 105 ? 0.364 8.631 -7.085 1.00 93.69 105 GLU A O 1
ATOM 841 N N . CYS A 1 106 ? -1.219 9.466 -8.435 1.00 88.62 106 CYS A N 1
ATOM 842 C CA . CYS A 1 106 ? -0.595 9.014 -9.687 1.00 88.62 106 CYS A CA 1
ATOM 843 C C . CYS A 1 106 ? 0.597 9.873 -10.145 1.00 88.62 106 CYS A C 1
ATOM 845 O O . CYS A 1 106 ? 1.195 9.570 -11.172 1.00 88.62 106 CYS A O 1
ATOM 847 N N . ASP A 1 107 ? 0.908 10.970 -9.449 1.00 86.62 107 ASP A N 1
ATOM 848 C CA . ASP A 1 107 ? 2.031 11.879 -9.744 1.00 86.62 107 ASP A CA 1
ATOM 849 C C . ASP A 1 107 ? 2.109 12.398 -11.194 1.00 86.62 107 ASP A C 1
ATOM 851 O O . ASP A 1 107 ? 3.193 12.657 -11.710 1.00 86.62 107 ASP A O 1
ATOM 855 N N . GLY A 1 108 ? 0.962 12.557 -11.863 1.00 84.75 108 GLY A N 1
ATOM 856 C CA . GLY A 1 108 ? 0.903 12.987 -13.266 1.00 84.75 108 GLY A CA 1
ATOM 857 C C . GLY A 1 108 ? 1.078 11.862 -14.294 1.00 84.75 108 GLY A C 1
ATOM 858 O O . GLY A 1 108 ? 1.081 12.139 -15.489 1.00 84.75 108 GLY A O 1
ATOM 859 N N . CYS A 1 109 ? 1.142 10.601 -13.855 1.00 86.50 109 CYS A N 1
ATOM 860 C CA . CYS A 1 109 ? 1.288 9.412 -14.702 1.00 86.50 109 CYS A CA 1
ATOM 861 C C . CYS A 1 109 ? 0.047 8.486 -14.650 1.00 86.50 109 CYS A C 1
ATOM 863 O O . CYS A 1 109 ? 0.189 7.303 -14.333 1.00 86.50 109 CYS A O 1
ATOM 865 N N . PRO A 1 110 ? -1.178 8.974 -14.943 1.00 88.06 110 PRO A N 1
ATOM 866 C CA . PRO A 1 110 ? -2.417 8.229 -14.697 1.00 88.06 110 PRO A CA 1
ATOM 867 C C . PRO A 1 110 ? -2.511 6.905 -15.467 1.00 88.06 110 PRO A C 1
ATOM 869 O O . PRO A 1 110 ? -2.935 5.910 -14.889 1.00 88.06 110 PRO A O 1
ATOM 872 N N . GLU A 1 111 ? -2.079 6.854 -16.731 1.00 87.12 111 GLU A N 1
ATOM 873 C CA . GLU A 1 111 ? -2.161 5.624 -17.538 1.00 87.12 111 GLU A CA 1
ATOM 874 C C . GLU A 1 111 ? -1.233 4.523 -17.015 1.00 87.12 111 GLU A C 1
ATOM 876 O O . GLU A 1 111 ? -1.660 3.384 -16.826 1.00 87.12 111 GLU A O 1
ATOM 881 N N . LYS A 1 112 ? 0.015 4.873 -16.684 1.00 83.06 112 LYS A N 1
ATOM 882 C CA . LYS A 1 112 ? 0.962 3.926 -16.082 1.00 83.06 112 LYS A CA 1
ATOM 883 C C . LYS A 1 112 ? 0.487 3.478 -14.702 1.00 83.06 112 LYS A C 1
ATOM 885 O O . LYS A 1 112 ? 0.493 2.291 -14.396 1.00 83.06 112 LYS A O 1
ATOM 890 N N . SER A 1 113 ? 0.007 4.411 -13.876 1.00 87.62 113 SER A N 1
ATOM 891 C CA . SER A 1 113 ? -0.561 4.078 -12.566 1.00 87.62 113 SER A CA 1
ATOM 892 C C . SER A 1 113 ? -1.744 3.125 -12.703 1.00 87.62 113 SER A C 1
ATOM 894 O O . SER A 1 113 ? -1.833 2.153 -11.956 1.00 87.62 113 SER A O 1
ATOM 896 N N . ARG A 1 114 ? -2.620 3.346 -13.688 1.00 88.31 114 ARG A N 1
ATOM 897 C CA . ARG A 1 114 ? -3.747 2.458 -13.971 1.00 88.31 114 ARG A CA 1
ATOM 898 C C . ARG A 1 114 ? -3.282 1.046 -14.309 1.00 88.31 114 ARG A C 1
ATOM 900 O O . ARG A 1 114 ? -3.814 0.109 -13.726 1.00 88.31 114 ARG A O 1
ATOM 907 N N . GLN A 1 115 ? -2.300 0.882 -15.195 1.00 84.50 115 GLN A N 1
ATOM 908 C CA . GLN A 1 115 ? -1.760 -0.439 -15.540 1.00 84.50 115 GLN A CA 1
ATOM 909 C C . GLN A 1 115 ? -1.255 -1.183 -14.302 1.00 84.50 115 GLN A C 1
ATOM 911 O O . GLN A 1 115 ? -1.585 -2.352 -14.107 1.00 84.50 115 GLN A O 1
ATOM 916 N N . VAL A 1 116 ? -0.524 -0.490 -13.424 1.00 83.62 116 VAL A N 1
ATOM 917 C CA . VAL A 1 116 ? -0.048 -1.110 -12.188 1.00 83.62 116 VAL A CA 1
ATOM 918 C C . VAL A 1 116 ? -1.203 -1.488 -11.260 1.00 83.62 116 VAL A C 1
ATOM 920 O O . VAL A 1 116 ? -1.222 -2.588 -10.713 1.00 83.62 116 VAL A O 1
ATOM 923 N N . PHE A 1 117 ? -2.207 -0.626 -11.109 1.00 87.06 117 PHE A N 1
ATOM 924 C CA . PHE A 1 117 ? -3.380 -0.952 -10.298 1.00 87.06 117 PHE A CA 1
ATOM 925 C C . PHE A 1 117 ? -4.203 -2.111 -10.872 1.00 87.06 117 PHE A C 1
ATOM 927 O O . PHE A 1 117 ? -4.766 -2.883 -10.100 1.00 87.06 117 PHE A O 1
ATOM 934 N N . GLU A 1 118 ? -4.259 -2.283 -12.193 1.00 87.12 118 GLU A N 1
ATOM 935 C CA . GLU A 1 118 ? -4.877 -3.466 -12.802 1.00 87.12 118 GLU A CA 1
ATOM 936 C C . GLU A 1 118 ? -4.088 -4.748 -12.486 1.00 87.12 118 GLU A C 1
ATOM 938 O O . GLU A 1 118 ? -4.700 -5.770 -12.169 1.00 87.12 118 GLU A O 1
ATOM 943 N N . THR A 1 119 ? -2.750 -4.692 -12.457 1.00 83.62 119 THR A N 1
ATOM 944 C CA . THR A 1 119 ? -1.911 -5.788 -11.937 1.00 83.62 119 THR A CA 1
ATOM 945 C C . THR A 1 119 ? -2.257 -6.106 -10.482 1.00 83.62 119 THR A C 1
ATOM 947 O O . THR A 1 119 ? -2.546 -7.258 -10.166 1.00 83.62 119 THR A O 1
ATOM 950 N N . VAL A 1 120 ? -2.315 -5.096 -9.608 1.00 85.69 120 VAL A N 1
ATOM 951 C CA . VAL A 1 120 ? -2.638 -5.289 -8.183 1.00 85.69 120 VAL A CA 1
ATOM 952 C C . VAL A 1 120 ? -4.028 -5.905 -8.000 1.00 85.69 120 VAL A C 1
ATOM 954 O O . VAL A 1 120 ? -4.192 -6.844 -7.222 1.00 85.69 120 VAL A O 1
ATOM 957 N N . LYS A 1 121 ? -5.039 -5.430 -8.739 1.00 88.19 121 LYS A N 1
ATOM 958 C CA . LYS A 1 121 ? -6.396 -6.004 -8.705 1.00 88.19 121 LYS A CA 1
ATOM 959 C C . LYS A 1 121 ? -6.404 -7.460 -9.152 1.00 88.19 121 LYS A C 1
ATOM 961 O O . LYS A 1 121 ? -7.026 -8.294 -8.498 1.00 88.19 121 LYS A O 1
ATOM 966 N N . ARG A 1 122 ? -5.725 -7.769 -10.259 1.00 87.06 122 ARG A N 1
ATOM 967 C CA . ARG A 1 122 ? -5.597 -9.138 -10.766 1.00 87.06 122 ARG A CA 1
ATOM 968 C C . ARG A 1 122 ? -4.963 -10.041 -9.710 1.00 87.06 122 ARG A C 1
ATOM 970 O O . ARG A 1 122 ? -5.485 -11.122 -9.447 1.00 87.06 122 ARG A O 1
ATOM 977 N N . ASP A 1 123 ? -3.876 -9.595 -9.093 1.00 85.12 123 ASP A N 1
ATOM 978 C CA . ASP A 1 123 ? -3.161 -10.362 -8.076 1.00 85.12 123 ASP A CA 1
ATOM 979 C C . ASP A 1 123 ? -4.032 -10.570 -6.822 1.00 85.12 123 ASP A C 1
ATOM 981 O O . ASP A 1 123 ? -4.073 -11.676 -6.289 1.00 85.12 123 ASP A O 1
ATOM 985 N N . ALA A 1 124 ? -4.819 -9.568 -6.410 1.00 85.75 124 ALA A N 1
ATOM 986 C CA . ALA A 1 124 ? -5.779 -9.688 -5.308 1.00 85.75 124 ALA A CA 1
ATOM 987 C C . ALA A 1 124 ? -6.917 -10.687 -5.605 1.00 85.75 124 ALA A C 1
ATOM 989 O O . ALA A 1 124 ? -7.319 -11.459 -4.728 1.00 85.75 124 ALA A O 1
ATOM 990 N N . VAL A 1 125 ? -7.426 -10.715 -6.844 1.00 88.62 125 VAL A N 1
ATOM 991 C CA . VAL A 1 125 ? -8.422 -11.710 -7.280 1.00 88.62 125 VAL A CA 1
ATOM 992 C C . VAL A 1 125 ? -7.837 -13.117 -7.209 1.00 88.62 125 VAL A C 1
ATOM 994 O O . VAL A 1 125 ? -8.480 -14.020 -6.667 1.00 88.62 125 VAL A O 1
ATOM 997 N N . TRP A 1 126 ? -6.614 -13.309 -7.708 1.00 84.75 126 TRP A N 1
ATOM 998 C CA . TRP A 1 126 ? -5.951 -14.606 -7.627 1.00 84.75 126 TRP A CA 1
ATOM 999 C C . TRP A 1 126 ? -5.657 -15.015 -6.179 1.00 84.75 126 TRP A C 1
ATOM 1001 O O . TRP A 1 126 ? -5.891 -16.174 -5.839 1.00 84.75 126 TRP A O 1
ATOM 1011 N N . GLN A 1 127 ? -5.215 -14.087 -5.323 1.00 83.31 127 GLN A N 1
ATOM 1012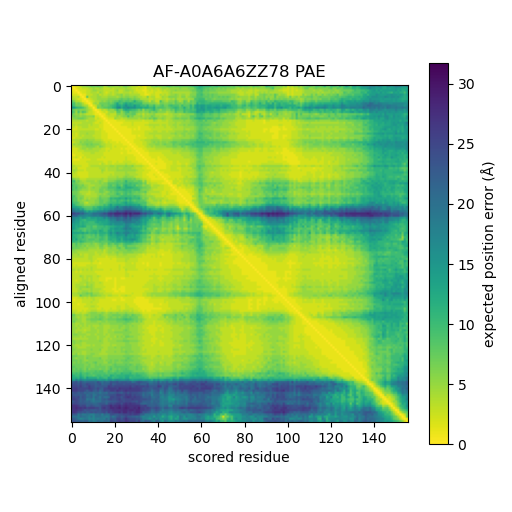 C CA . GLN A 1 127 ? -4.991 -14.338 -3.895 1.00 83.31 127 GLN A CA 1
ATOM 1013 C C . GLN A 1 127 ? -6.287 -14.821 -3.230 1.00 83.31 127 GLN A C 1
ATOM 1015 O O . GLN A 1 127 ? -6.301 -15.863 -2.580 1.00 83.31 127 GLN A O 1
ATOM 1020 N N . THR A 1 128 ? -7.406 -14.136 -3.487 1.00 85.75 128 THR A N 1
ATOM 1021 C CA . THR A 1 128 ? -8.729 -14.513 -2.963 1.00 85.75 128 THR A CA 1
ATOM 1022 C C . THR A 1 128 ? -9.154 -15.907 -3.438 1.00 85.75 128 THR A C 1
ATOM 1024 O O . THR A 1 128 ? -9.675 -16.713 -2.664 1.00 85.75 128 THR A O 1
ATOM 1027 N N . ALA A 1 129 ? -8.958 -16.211 -4.724 1.00 86.94 129 ALA A N 1
ATOM 1028 C CA . ALA A 1 129 ? -9.288 -17.520 -5.282 1.00 86.94 129 ALA A CA 1
ATOM 1029 C C . ALA A 1 129 ? -8.438 -18.634 -4.649 1.00 86.94 129 ALA A C 1
ATOM 1031 O O . ALA A 1 129 ? -8.954 -19.703 -4.321 1.00 86.94 129 ALA A O 1
ATOM 1032 N N . PHE A 1 130 ? -7.151 -18.363 -4.439 1.00 83.06 130 PHE A N 1
ATOM 1033 C CA . PHE A 1 130 ? -6.209 -19.290 -3.829 1.00 83.06 130 PHE A CA 1
ATOM 1034 C C . PHE A 1 130 ? -6.515 -19.562 -2.355 1.00 83.06 130 PHE A C 1
ATOM 1036 O O . PHE A 1 130 ? -6.523 -20.718 -1.938 1.00 83.06 130 PHE A O 1
ATOM 1043 N N . GLU A 1 131 ? -6.837 -18.533 -1.573 1.00 84.25 131 GLU A N 1
ATOM 1044 C CA . GLU A 1 131 ? -7.253 -18.680 -0.174 1.00 84.25 131 GLU A CA 1
ATOM 1045 C C . GLU A 1 131 ? -8.517 -19.535 -0.042 1.00 84.25 131 GLU A C 1
ATOM 1047 O O . GLU A 1 131 ? -8.561 -20.451 0.781 1.00 84.25 131 GLU A O 1
ATOM 1052 N N . ARG A 1 132 ? -9.514 -19.310 -0.908 1.00 86.69 132 ARG A N 1
ATOM 1053 C CA . ARG A 1 132 ? -10.733 -20.136 -0.961 1.00 86.69 132 ARG A CA 1
ATOM 1054 C C . ARG A 1 132 ? -10.426 -21.587 -1.308 1.00 86.69 132 ARG A C 1
ATOM 1056 O O . ARG A 1 132 ? -10.972 -22.492 -0.681 1.00 86.69 132 ARG A O 1
ATOM 1063 N N . TRP A 1 133 ? -9.561 -21.814 -2.297 1.00 85.31 133 TRP A N 1
ATOM 1064 C CA . TRP A 1 133 ? -9.152 -23.164 -2.674 1.00 85.31 133 TRP A CA 1
ATOM 1065 C C . TRP A 1 133 ? -8.423 -23.866 -1.523 1.00 85.31 133 TRP A C 1
ATOM 1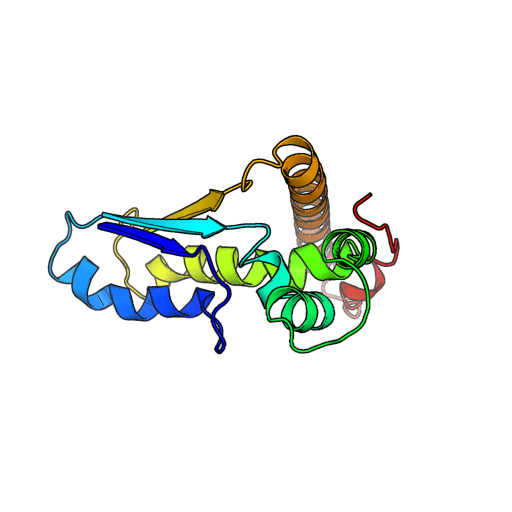067 O O . TRP A 1 133 ? -8.787 -24.989 -1.187 1.00 85.31 133 TRP A O 1
ATOM 1077 N N . ASN A 1 134 ? -7.468 -23.203 -0.864 1.00 81.25 134 ASN A N 1
ATOM 1078 C CA . ASN A 1 134 ? -6.757 -23.765 0.288 1.00 81.25 134 ASN A CA 1
ATOM 1079 C C . ASN A 1 134 ? -7.701 -24.110 1.442 1.00 81.25 134 ASN A C 1
ATOM 1081 O O . ASN A 1 134 ? -7.599 -25.197 2.002 1.00 81.25 134 ASN A O 1
ATOM 1085 N N . ALA A 1 135 ? -8.642 -23.222 1.777 1.00 82.50 135 ALA A N 1
ATOM 1086 C CA . ALA A 1 135 ? -9.623 -23.474 2.831 1.00 82.50 135 ALA A CA 1
ATOM 1087 C C . ALA A 1 135 ? -10.507 -24.700 2.533 1.00 82.50 135 ALA A C 1
ATOM 1089 O O . ALA A 1 135 ? -10.917 -25.402 3.453 1.00 82.50 135 ALA A O 1
ATOM 1090 N N . ALA A 1 136 ? -10.768 -24.987 1.255 1.00 84.06 136 ALA A N 1
ATOM 1091 C CA . ALA A 1 136 ? -11.512 -26.167 0.819 1.00 84.06 136 ALA A CA 1
ATOM 1092 C C . ALA A 1 136 ? -10.649 -27.440 0.684 1.00 84.06 136 ALA A C 1
ATOM 1094 O O . ALA A 1 136 ? -11.197 -28.526 0.522 1.00 84.06 136 ALA A O 1
ATOM 1095 N N . ASN A 1 137 ? -9.317 -27.322 0.720 1.00 80.44 137 ASN A N 1
ATOM 1096 C CA . ASN A 1 137 ? -8.368 -28.410 0.447 1.00 80.44 137 ASN A CA 1
ATOM 1097 C C . ASN A 1 137 ? -7.317 -28.552 1.565 1.00 80.44 137 ASN A C 1
ATOM 1099 O O . ASN A 1 137 ? -6.161 -28.869 1.289 1.00 80.44 137 ASN A O 1
ATOM 1103 N N . LEU A 1 138 ? -7.720 -28.333 2.824 1.00 67.88 138 LEU A N 1
ATOM 1104 C CA . LEU A 1 138 ? -6.847 -28.333 4.013 1.00 67.88 138 LEU A CA 1
ATOM 1105 C C . LEU A 1 138 ? -6.005 -29.615 4.185 1.00 67.88 138 LEU A C 1
ATOM 1107 O O . LEU A 1 138 ? -4.942 -29.567 4.801 1.00 67.88 138 LEU A O 1
ATOM 1111 N N . ASP A 1 139 ? -6.439 -30.735 3.600 1.00 69.81 139 ASP A N 1
ATOM 1112 C CA . ASP A 1 139 ? -5.740 -32.027 3.644 1.00 69.81 139 ASP A CA 1
ATOM 1113 C C . ASP A 1 139 ? -4.567 -32.133 2.644 1.00 69.81 139 ASP A C 1
ATOM 1115 O O . ASP A 1 139 ? -3.781 -33.083 2.687 1.00 69.81 139 ASP A O 1
ATOM 1119 N N . GLN A 1 140 ? -4.414 -31.165 1.733 1.00 65.31 140 GLN A N 1
ATOM 1120 C CA . GLN A 1 140 ? -3.284 -31.087 0.807 1.00 65.31 140 GLN A CA 1
ATOM 1121 C C . GLN A 1 140 ? -2.222 -30.123 1.343 1.00 65.31 140 GLN A C 1
ATOM 1123 O O . GLN A 1 140 ? -2.512 -28.994 1.729 1.00 65.31 140 GLN A O 1
ATOM 1128 N N . LYS A 1 141 ? -0.953 -30.553 1.335 1.00 60.78 141 LYS A N 1
ATOM 1129 C CA . LYS A 1 141 ? 0.185 -29.743 1.801 1.00 60.78 141 LYS A CA 1
ATOM 1130 C C . LYS A 1 141 ? 0.179 -28.375 1.084 1.00 60.78 141 LYS A C 1
ATOM 1132 O O . LYS A 1 141 ? 0.317 -28.365 -0.145 1.00 60.78 141 LYS A O 1
ATOM 1137 N N . PRO A 1 142 ? 0.041 -27.241 1.800 1.00 56.75 142 PRO A N 1
ATOM 1138 C CA . PRO A 1 142 ? -0.119 -25.938 1.166 1.00 56.75 142 PRO A CA 1
ATOM 1139 C C . PRO A 1 142 ? 1.111 -25.614 0.316 1.00 56.75 142 PRO A C 1
ATOM 1141 O O . PRO A 1 142 ? 2.255 -25.719 0.771 1.00 56.75 142 PRO A O 1
ATOM 1144 N N . ARG A 1 143 ? 0.888 -25.251 -0.951 1.00 59.12 143 ARG A N 1
ATOM 1145 C CA . ARG A 1 143 ? 1.962 -24.765 -1.828 1.00 59.12 143 ARG A CA 1
ATOM 1146 C C . ARG A 1 143 ? 2.180 -23.273 -1.556 1.00 59.12 143 ARG A C 1
ATOM 1148 O O . ARG A 1 143 ? 1.195 -22.553 -1.451 1.00 59.12 143 ARG A O 1
ATOM 1155 N N . PRO A 1 144 ? 3.424 -22.774 -1.474 1.00 61.00 144 PRO A N 1
ATOM 1156 C CA . PRO A 1 144 ? 3.666 -21.346 -1.291 1.00 61.00 144 PRO A CA 1
ATOM 1157 C C . PRO A 1 144 ? 3.084 -20.537 -2.453 1.00 61.00 144 PRO A C 1
ATOM 1159 O O . PRO A 1 144 ? 3.350 -20.853 -3.615 1.00 61.00 144 PRO A O 1
ATOM 1162 N N . TRP A 1 145 ? 2.349 -19.473 -2.128 1.00 56.44 145 TRP A N 1
ATOM 1163 C CA . TRP A 1 145 ? 1.741 -18.532 -3.076 1.00 56.44 145 TRP A CA 1
ATOM 1164 C C . TRP A 1 145 ? 2.722 -18.019 -4.146 1.00 56.44 145 TRP A C 1
ATOM 1166 O O . TRP A 1 145 ? 2.397 -17.947 -5.328 1.00 56.44 145 TRP A O 1
ATOM 1176 N N . GLN A 1 146 ? 3.977 -17.791 -3.750 1.00 54.84 146 GLN A N 1
ATOM 1177 C CA . GLN A 1 146 ? 5.076 -17.336 -4.610 1.00 54.84 146 GLN A CA 1
ATOM 1178 C C . GLN A 1 146 ? 5.325 -18.234 -5.836 1.00 54.84 146 GLN A C 1
ATOM 1180 O O . GLN A 1 146 ? 5.832 -17.759 -6.846 1.00 54.84 146 GLN A O 1
ATOM 1185 N N . LYS A 1 147 ? 4.947 -19.521 -5.796 1.00 55.19 147 LYS A N 1
ATOM 1186 C CA . LYS A 1 147 ? 5.092 -20.432 -6.946 1.00 55.19 147 LYS A CA 1
ATOM 1187 C C . LYS A 1 147 ? 4.028 -20.241 -8.032 1.00 55.19 147 LYS A C 1
ATOM 1189 O O . LYS A 1 147 ? 4.191 -20.795 -9.113 1.00 55.19 147 LYS A O 1
ATOM 1194 N N . PHE A 1 148 ? 2.958 -19.494 -7.760 1.00 54.94 148 PHE A N 1
ATOM 1195 C CA . PHE A 1 148 ? 1.871 -19.236 -8.711 1.00 54.94 148 PHE A CA 1
ATOM 1196 C C . PHE A 1 148 ? 1.987 -17.871 -9.407 1.00 54.94 148 PHE A C 1
ATOM 1198 O O . PHE A 1 148 ? 1.355 -17.658 -10.438 1.00 54.94 148 PHE A O 1
ATOM 1205 N N . LEU A 1 149 ? 2.848 -16.978 -8.905 1.00 53.72 149 LEU A N 1
ATOM 1206 C CA . LEU A 1 149 ? 3.128 -15.664 -9.496 1.00 53.72 149 LEU A CA 1
ATOM 1207 C C . LEU A 1 149 ? 4.160 -15.708 -10.640 1.00 53.72 149 LEU A C 1
ATOM 1209 O O . LEU A 1 149 ? 4.593 -14.659 -11.101 1.00 53.72 149 LEU A O 1
ATOM 1213 N N . SER A 1 150 ? 4.549 -16.893 -11.132 1.00 43.59 150 SER A N 1
ATOM 1214 C CA . SER A 1 150 ? 5.697 -17.093 -12.040 1.00 43.59 150 SER A CA 1
ATOM 1215 C C . SER A 1 150 ? 5.541 -16.539 -13.467 1.00 43.59 150 SER A C 1
ATOM 1217 O O . SER A 1 150 ? 6.235 -16.988 -14.377 1.00 43.59 150 SER A O 1
ATOM 1219 N N . HIS A 1 151 ? 4.649 -15.581 -13.695 1.00 44.47 151 HIS A N 1
ATOM 1220 C CA . HIS A 1 151 ? 4.641 -14.794 -14.920 1.00 44.47 151 HIS A CA 1
ATOM 1221 C C . HIS A 1 151 ? 5.326 -13.469 -14.613 1.00 44.47 151 HIS A C 1
ATOM 1223 O O . HIS A 1 151 ? 4.668 -12.466 -14.327 1.00 44.47 151 HIS A O 1
ATOM 1229 N N . SER A 1 152 ? 6.660 -13.490 -14.641 1.00 45.34 152 SER A N 1
ATOM 1230 C CA . SER A 1 152 ? 7.482 -12.285 -14.595 1.00 45.34 152 SER A CA 1
ATOM 1231 C C . SER A 1 152 ? 7.111 -11.413 -15.795 1.00 45.34 152 SER A C 1
ATOM 1233 O O . SER A 1 152 ? 7.578 -11.617 -16.911 1.00 45.34 152 SER A O 1
ATOM 1235 N N . ALA A 1 153 ? 6.188 -10.487 -15.573 1.00 48.84 153 ALA A N 1
ATOM 1236 C CA . ALA A 1 153 ? 5.806 -9.463 -16.524 1.00 48.84 153 ALA A CA 1
ATOM 1237 C C . ALA A 1 153 ? 6.209 -8.118 -15.930 1.00 48.84 153 ALA A C 1
ATOM 1239 O O . ALA A 1 153 ? 6.018 -7.872 -14.734 1.00 48.84 153 ALA A O 1
ATOM 1240 N N . TYR A 1 154 ? 6.821 -7.306 -16.778 1.00 51.94 154 TYR A N 1
ATOM 1241 C CA . TYR A 1 154 ? 7.297 -5.978 -16.442 1.00 51.94 154 TYR A CA 1
ATOM 1242 C C . TYR A 1 154 ? 6.162 -4.968 -16.584 1.00 51.94 154 TYR A C 1
ATOM 1244 O O . TYR A 1 154 ? 5.249 -5.161 -17.394 1.00 51.94 154 TYR A O 1
ATOM 1252 N N . VAL A 1 155 ? 6.227 -3.885 -15.818 1.00 49.41 155 VAL A N 1
ATOM 1253 C CA . VAL A 1 155 ? 5.414 -2.699 -16.098 1.00 49.41 155 VAL A CA 1
ATOM 1254 C C . VAL A 1 155 ? 6.099 -1.938 -17.234 1.00 49.41 155 VAL A C 1
ATOM 1256 O O . VAL A 1 155 ? 7.127 -1.306 -17.008 1.00 49.41 155 VAL A O 1
ATOM 1259 N N . ALA A 1 156 ? 5.560 -2.052 -18.451 1.00 45.38 156 ALA A N 1
ATOM 1260 C CA . ALA A 1 156 ? 6.008 -1.307 -19.634 1.00 45.38 156 ALA A CA 1
ATOM 1261 C C . ALA A 1 156 ? 5.235 0.014 -19.784 1.00 45.38 156 ALA A C 1
ATOM 1263 O O . ALA A 1 156 ? 3.985 -0.052 -19.808 1.00 45.38 156 ALA A O 1
#

Mean predicted aligned error: 7.99 Å

pLDDT: mean 81.27, std 13.41, range [43.59, 97.06]

Organism: NCBI:txid1469910

Nearest PDB structures (foldseek):
  4r9v-assembly1_A  TM=4.930E-01  e=5.781E+00  Photobacterium damselae
  6nbh-assembly1_A  TM=3.611E-01  e=7.877E+00  Bos taurus
  6g1o-assembly1_A  TM=2.904E-01  e=4.801E+00  Pseudomonas aeruginosa PAO1
  5hxn-assembly1_A-2  TM=2.411E-01  e=5.108E+00  Solanum habrochaites
  6acs-assembly1_B  TM=2.599E-01  e=7.877E+00  Acinetobacter baumannii

Solvent-accessible surface area (backbone atoms only — not comparable to full-atom values): 8893 Å² total; per-residue (Å²): 90,78,47,79,38,63,55,58,61,95,75,64,59,51,57,57,62,65,77,46,30,65,61,32,68,80,31,79,83,47,42,40,39,41,38,33,22,37,76,52,12,35,46,25,66,32,33,68,72,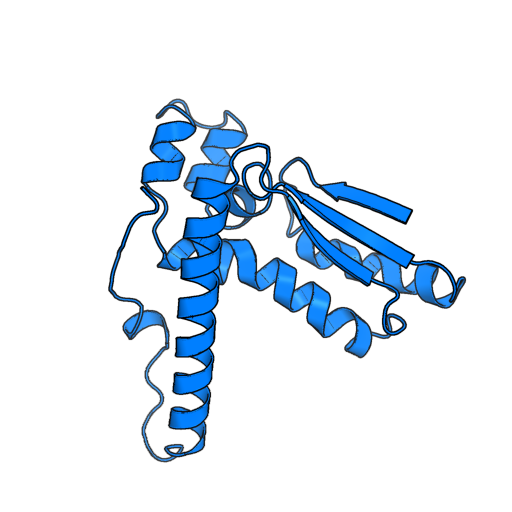43,32,34,44,77,67,63,73,50,96,70,73,58,69,70,57,52,50,48,66,38,36,53,73,47,41,41,68,44,21,45,39,55,47,54,51,40,65,66,45,38,49,83,75,66,28,56,84,82,30,64,46,81,42,78,37,52,86,89,40,58,70,64,45,47,54,52,50,50,52,39,50,52,52,51,52,51,50,53,53,49,52,55,50,46,74,75,39,73,91,50,85,83,73,66,71,76,74,74,55,77,69,84,41,59,52,125

Foldseek 3Di:
DEAEAQAADDPLVLQVVLVCQVVCVVPVPAAYEYEHALLHYLLLQQDVQLVCQSVVVDPDDDNVVSQQQDWLVRCQPRRPCSNVVSQVCSVVSRRPPRSYDYHYDDNPPVVLVVVSVVSNVVLVVVVVVLVVVCVVPVVDDDDDPVVVSPPGDGSD